Protein AF-B8IIT3-F1 (afdb_monomer_lite)

Organism: Methylobacterium nodulans (strain LMG 21967 / CNCM I-2342 / ORS 2060) (NCBI:txid460265)

Secondary structure (DSSP, 8-state):
--GGGSTTT-TTTS-HHHHHHHHHHHHHHHTT-GGGHHHHHHHTTTTSHHHHHHHHHHHHHS-HHHHHHHHHHHHHHH-

Radius of gyration: 11.16 Å; chains: 1; bounding box: 27×24×29 Å

pLDDT: mean 86.32, std 8.61, range [44.84, 94.12]

Structure (mmCIF, N/CA/C/O backbone):
data_AF-B8IIT3-F1
#
_entry.id   AF-B8IIT3-F1
#
loop_
_atom_site.group_PDB
_atom_site.id
_atom_site.type_symbol
_atom_site.label_atom_id
_atom_site.label_alt_id
_atom_site.label_comp_id
_atom_site.label_asym_id
_atom_site.label_entity_id
_atom_site.label_seq_id
_atom_site.pdbx_PDB_ins_code
_atom_site.Cartn_x
_atom_site.Cartn_y
_atom_site.Cartn_z
_atom_site.occupancy
_atom_site.B_iso_or_equiv
_atom_site.auth_seq_id
_atom_site.auth_comp_id
_atom_site.auth_asym_id
_atom_site.auth_atom_id
_atom_site.pdbx_PDB_model_num
ATOM 1 N N . MET A 1 1 ? -9.412 -8.615 1.981 1.00 70.75 1 MET A N 1
ATOM 2 C CA . MET A 1 1 ? -8.275 -8.330 1.077 1.00 70.75 1 MET A CA 1
ATOM 3 C C . MET A 1 1 ? -7.076 -7.910 1.921 1.00 70.75 1 MET A C 1
ATOM 5 O O . MET A 1 1 ? -7.301 -7.351 2.988 1.00 70.75 1 MET A O 1
ATOM 9 N N . SER A 1 2 ? -5.837 -8.219 1.530 1.00 87.25 2 SER A N 1
ATOM 10 C CA . SER A 1 2 ? -4.631 -7.814 2.278 1.00 87.25 2 SER A CA 1
ATOM 11 C C . SER A 1 2 ? -3.639 -7.097 1.364 1.00 87.25 2 SER A C 1
ATOM 13 O O . SER A 1 2 ? -3.658 -7.298 0.150 1.00 87.25 2 SER A O 1
ATOM 15 N N . PHE A 1 3 ? -2.730 -6.295 1.923 1.00 87.81 3 PHE A N 1
ATOM 16 C CA . PHE A 1 3 ? -1.709 -5.627 1.109 1.00 87.81 3 PHE A CA 1
ATOM 17 C C . PHE A 1 3 ? -0.837 -6.630 0.345 1.00 87.81 3 PHE A C 1
ATOM 19 O O . PHE A 1 3 ? -0.559 -6.420 -0.824 1.00 87.81 3 PHE A O 1
ATOM 26 N N . ARG A 1 4 ? -0.506 -7.788 0.930 1.00 88.81 4 ARG A N 1
ATOM 27 C CA . ARG A 1 4 ? 0.290 -8.839 0.261 1.00 88.81 4 ARG A CA 1
ATOM 28 C C . ARG A 1 4 ? -0.356 -9.414 -1.002 1.00 88.81 4 ARG A C 1
ATOM 30 O O . ARG A 1 4 ? 0.348 -9.959 -1.846 1.00 88.81 4 ARG A O 1
ATOM 37 N N . SER A 1 5 ? -1.682 -9.328 -1.121 1.00 87.06 5 SER A N 1
ATOM 38 C CA . SER A 1 5 ? -2.394 -9.767 -2.327 1.00 87.06 5 SER A CA 1
ATOM 39 C C . SER A 1 5 ? -2.356 -8.755 -3.473 1.00 87.06 5 SER A C 1
ATOM 41 O O . SER A 1 5 ? -2.778 -9.095 -4.573 1.00 87.06 5 SER A O 1
ATOM 43 N N . LEU A 1 6 ? -1.855 -7.535 -3.246 1.00 87.19 6 LEU A N 1
ATOM 44 C CA . LEU A 1 6 ? -1.832 -6.509 -4.283 1.00 87.19 6 LEU A CA 1
ATOM 45 C C . LEU A 1 6 ? -0.732 -6.781 -5.324 1.00 87.19 6 LEU A C 1
ATOM 47 O O . LEU A 1 6 ? 0.382 -7.172 -4.948 1.00 87.19 6 LEU A O 1
ATOM 51 N N . PRO A 1 7 ? -1.002 -6.530 -6.619 1.00 87.38 7 PRO A N 1
ATOM 52 C CA . PRO A 1 7 ? -0.046 -6.733 -7.705 1.00 87.38 7 PRO A CA 1
ATOM 53 C C . PRO A 1 7 ? 1.326 -6.083 -7.493 1.00 87.38 7 PRO A C 1
ATOM 55 O O . PRO A 1 7 ? 2.343 -6.647 -7.906 1.00 87.38 7 PRO A O 1
ATOM 58 N N . VAL A 1 8 ? 1.379 -4.928 -6.821 1.00 86.75 8 VAL A N 1
ATOM 59 C CA . VAL A 1 8 ? 2.625 -4.218 -6.516 1.00 86.75 8 VAL A CA 1
ATOM 60 C C . VAL A 1 8 ? 3.567 -5.051 -5.649 1.00 86.75 8 VAL A C 1
ATOM 62 O O . VAL A 1 8 ? 4.779 -4.994 -5.845 1.00 86.75 8 VAL A O 1
ATOM 65 N N . PHE A 1 9 ? 3.033 -5.887 -4.754 1.00 88.00 9 PHE A N 1
ATOM 66 C CA . PHE A 1 9 ? 3.819 -6.727 -3.847 1.00 88.00 9 PHE A CA 1
ATOM 67 C C . PHE A 1 9 ? 4.001 -8.168 -4.347 1.00 88.00 9 PHE A C 1
ATOM 69 O O . PHE A 1 9 ? 4.829 -8.900 -3.802 1.00 88.00 9 PHE A O 1
ATOM 76 N N . GLN A 1 10 ? 3.306 -8.578 -5.413 1.00 83.94 10 GLN A N 1
ATOM 77 C CA . GLN A 1 10 ? 3.453 -9.906 -6.016 1.00 83.94 10 GLN A CA 1
ATOM 78 C C . GLN A 1 10 ? 4.566 -9.936 -7.071 1.00 83.94 10 GLN A C 1
ATOM 80 O O . GLN A 1 10 ? 4.345 -9.953 -8.287 1.00 83.94 10 GLN A O 1
ATOM 85 N N . ALA A 1 11 ? 5.808 -9.953 -6.586 1.00 64.88 11 ALA A N 1
ATOM 86 C CA . ALA A 1 11 ? 6.989 -10.086 -7.428 1.00 64.88 11 ALA A CA 1
ATOM 87 C C . ALA A 1 11 ? 7.050 -11.492 -8.058 1.00 64.88 11 ALA A C 1
ATOM 89 O O . ALA A 1 11 ? 7.410 -12.458 -7.397 1.00 64.88 11 ALA A O 1
ATOM 90 N N . GLY A 1 12 ? 6.680 -11.601 -9.337 1.00 63.75 12 GLY A N 1
ATOM 91 C CA . GLY A 1 12 ? 6.837 -12.824 -10.141 1.00 63.75 12 GLY A CA 1
ATOM 92 C C . GLY A 1 12 ? 5.574 -13.278 -10.871 1.00 63.75 12 GLY A C 1
ATOM 93 O O . GLY A 1 12 ? 5.679 -13.948 -11.889 1.00 63.75 12 GLY A O 1
ATOM 94 N N . ILE A 1 13 ? 4.394 -12.870 -10.398 1.00 66.19 13 ILE A N 1
ATOM 95 C CA . ILE A 1 13 ? 3.105 -13.268 -10.995 1.00 66.19 13 ILE A CA 1
ATOM 96 C C . ILE A 1 13 ? 2.612 -12.215 -11.996 1.00 66.19 13 ILE A C 1
ATOM 98 O O . ILE A 1 13 ? 1.920 -12.535 -12.957 1.00 66.19 13 ILE A O 1
ATOM 102 N N . VAL A 1 14 ? 2.991 -10.951 -11.787 1.00 72.56 14 VAL A N 1
ATOM 103 C CA . VAL A 1 14 ? 2.403 -9.813 -12.499 1.00 72.56 14 VAL A CA 1
ATOM 104 C C . VAL A 1 14 ? 3.443 -9.051 -13.317 1.00 72.56 14 VAL A C 1
ATOM 106 O O . VAL A 1 14 ? 4.555 -8.789 -12.843 1.00 72.56 14 VAL A O 1
ATOM 109 N N . GLY A 1 15 ? 3.062 -8.680 -14.544 1.00 79.38 15 GLY A N 1
ATOM 110 C CA . GLY A 1 15 ? 3.886 -7.903 -15.468 1.00 79.38 15 GLY A CA 1
ATOM 111 C C . GLY A 1 15 ? 4.206 -6.491 -14.963 1.00 79.38 15 GLY A C 1
ATOM 112 O O . GLY A 1 15 ? 3.503 -5.929 -14.121 1.00 79.38 15 GLY A O 1
ATOM 113 N N . ILE A 1 16 ? 5.273 -5.904 -15.512 1.00 77.44 16 ILE A N 1
ATOM 114 C CA . ILE A 1 16 ? 5.809 -4.588 -15.117 1.00 77.44 16 ILE A CA 1
ATOM 115 C C . ILE A 1 16 ? 4.748 -3.479 -15.196 1.00 77.44 16 ILE A C 1
ATOM 117 O O . ILE A 1 16 ? 4.612 -2.698 -14.258 1.00 77.44 16 ILE A O 1
ATOM 121 N N . PHE A 1 17 ? 3.955 -3.441 -16.271 1.00 78.56 17 PHE A N 1
ATOM 122 C CA . PHE A 1 17 ? 2.915 -2.424 -16.454 1.00 78.56 17 PHE A CA 1
ATOM 123 C C . PHE A 1 17 ? 1.822 -2.509 -15.391 1.00 78.56 17 PHE A C 1
ATOM 125 O O . PHE A 1 17 ? 1.486 -1.503 -14.773 1.00 78.56 17 PHE A O 1
ATOM 132 N N . THR A 1 18 ? 1.322 -3.714 -15.111 1.00 82.19 18 THR A N 1
ATOM 133 C CA . THR A 1 18 ? 0.320 -3.929 -14.063 1.00 82.19 18 THR A CA 1
ATOM 134 C C . THR A 1 18 ? 0.860 -3.523 -12.696 1.00 82.19 18 THR A C 1
ATOM 136 O O . THR A 1 18 ? 0.141 -2.901 -11.924 1.00 82.19 18 THR A O 1
ATOM 139 N N . ARG A 1 19 ? 2.140 -3.803 -12.415 1.00 82.81 19 ARG A N 1
ATOM 140 C CA . ARG A 1 19 ? 2.801 -3.389 -11.171 1.00 82.81 19 ARG A CA 1
ATOM 141 C C . ARG A 1 19 ? 2.878 -1.867 -11.031 1.00 82.81 19 ARG A C 1
ATOM 143 O O . ARG A 1 19 ? 2.593 -1.347 -9.957 1.00 82.81 19 ARG A O 1
ATOM 150 N N . GLY A 1 20 ? 3.232 -1.165 -12.107 1.00 85.00 20 GLY A N 1
ATOM 151 C CA . GLY A 1 20 ? 3.299 0.297 -12.119 1.00 85.00 20 GLY A CA 1
ATOM 152 C C . GLY A 1 20 ? 1.931 0.949 -11.938 1.00 85.00 20 GLY A C 1
ATOM 153 O O . GLY A 1 20 ? 1.777 1.834 -11.098 1.00 85.00 20 GLY A O 1
ATOM 154 N N . THR A 1 21 ? 0.912 0.470 -12.657 1.00 87.00 21 THR A N 1
ATOM 155 C CA . THR A 1 21 ? -0.473 0.932 -12.473 1.00 87.00 21 THR A CA 1
ATOM 156 C C . THR A 1 21 ? -0.948 0.696 -11.040 1.00 87.00 21 THR A C 1
ATOM 158 O O . THR A 1 21 ? -1.578 1.570 -10.446 1.00 87.00 21 THR A O 1
ATOM 161 N N . ASP A 1 22 ? -0.606 -0.456 -10.466 1.00 88.31 22 ASP A N 1
ATOM 162 C CA . ASP A 1 22 ? -0.966 -0.801 -9.096 1.00 88.31 22 ASP A CA 1
ATOM 163 C C . ASP A 1 22 ? -0.306 0.108 -8.058 1.00 88.31 22 ASP A C 1
A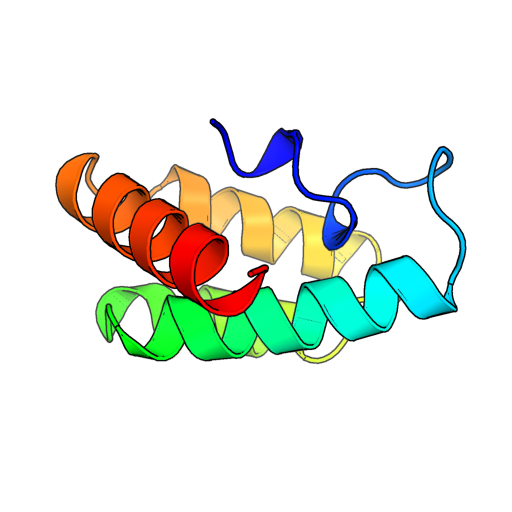TOM 165 O O . ASP A 1 22 ? -0.972 0.598 -7.148 1.00 88.31 22 ASP A O 1
ATOM 169 N N . ALA A 1 23 ? 0.984 0.401 -8.233 1.00 88.44 23 ALA A N 1
ATOM 170 C CA . ALA A 1 23 ? 1.722 1.310 -7.366 1.00 88.44 23 ALA A CA 1
ATOM 171 C C . ALA A 1 23 ? 1.105 2.718 -7.359 1.00 88.44 23 ALA A C 1
ATOM 173 O O . ALA A 1 23 ? 0.947 3.316 -6.293 1.00 88.44 23 ALA A O 1
ATOM 174 N N . VAL A 1 24 ? 0.694 3.231 -8.524 1.00 89.69 24 VAL A N 1
ATOM 175 C CA . VAL A 1 24 ? 0.011 4.533 -8.628 1.00 89.69 24 VAL A CA 1
ATOM 176 C C . VAL A 1 24 ? -1.343 4.499 -7.917 1.00 89.69 24 VAL A C 1
ATOM 178 O O . VAL A 1 24 ? -1.640 5.392 -7.121 1.00 89.69 24 VAL A O 1
ATOM 181 N N . ARG A 1 25 ? -2.144 3.450 -8.138 1.00 89.69 25 ARG A N 1
ATOM 182 C CA . ARG A 1 25 ? -3.447 3.275 -7.473 1.00 89.69 25 ARG A CA 1
ATOM 183 C C . ARG A 1 25 ? -3.306 3.197 -5.955 1.00 89.69 25 ARG A C 1
ATOM 185 O O . ARG A 1 25 ? -4.020 3.892 -5.235 1.00 89.69 25 ARG A O 1
ATOM 192 N N . LEU A 1 26 ? -2.357 2.401 -5.466 1.00 90.44 26 LEU A N 1
ATOM 193 C CA . LEU A 1 26 ? -2.084 2.261 -4.038 1.00 90.44 26 LEU A CA 1
ATOM 194 C C . LEU A 1 26 ? -1.586 3.573 -3.425 1.00 90.44 26 LEU A C 1
ATOM 196 O O . LEU A 1 26 ? -2.025 3.939 -2.339 1.00 90.44 26 LEU A O 1
ATOM 200 N N . THR A 1 27 ? -0.739 4.320 -4.134 1.00 91.31 27 THR A N 1
ATOM 201 C CA . THR A 1 27 ? -0.279 5.647 -3.696 1.00 91.31 27 THR A CA 1
ATOM 202 C C . THR A 1 27 ? -1.448 6.627 -3.559 1.00 91.31 27 THR A C 1
ATOM 204 O O . THR A 1 27 ? -1.546 7.334 -2.557 1.00 91.31 27 THR A O 1
ATOM 207 N N . GLY A 1 28 ? -2.385 6.625 -4.513 1.00 89.56 28 GLY A N 1
ATOM 208 C CA . GLY A 1 28 ? -3.616 7.414 -4.419 1.00 89.56 28 GLY A CA 1
ATOM 209 C C . GLY A 1 28 ? -4.494 7.003 -3.231 1.00 89.56 28 GLY A C 1
ATOM 210 O O . GLY A 1 28 ? -4.977 7.857 -2.489 1.00 89.56 28 GLY A O 1
ATOM 211 N N . ALA A 1 29 ? -4.643 5.698 -2.994 1.00 91.19 29 ALA A N 1
ATOM 212 C CA . ALA A 1 29 ? -5.412 5.164 -1.871 1.00 91.19 29 ALA A CA 1
ATOM 213 C C . ALA A 1 29 ? -4.801 5.510 -0.503 1.00 91.19 29 ALA A C 1
ATOM 215 O O . ALA A 1 29 ? -5.531 5.812 0.444 1.00 91.19 29 ALA A O 1
ATOM 216 N N . ILE A 1 30 ? -3.468 5.521 -0.406 1.00 91.69 30 ILE A N 1
ATOM 217 C CA . ILE A 1 30 ? -2.731 5.964 0.785 1.00 91.69 30 ILE A CA 1
ATOM 218 C C . ILE A 1 30 ? -3.069 7.419 1.134 1.00 91.69 30 ILE A C 1
ATOM 220 O O . ILE A 1 30 ? -3.159 7.748 2.313 1.00 91.69 30 ILE A O 1
ATOM 224 N N . GLY A 1 31 ? -3.372 8.268 0.147 1.00 87.56 31 GLY A N 1
ATOM 225 C CA . GLY A 1 31 ? -3.812 9.649 0.373 1.00 87.56 31 GLY A CA 1
ATOM 226 C C . GLY A 1 31 ? -5.058 9.791 1.263 1.00 87.56 31 GLY A C 1
ATOM 227 O O . GLY A 1 31 ? -5.270 10.846 1.855 1.00 87.56 31 GLY A O 1
ATOM 228 N N . ALA A 1 32 ? -5.863 8.733 1.429 1.00 87.19 32 ALA A N 1
ATOM 229 C CA . ALA A 1 32 ? -7.012 8.726 2.337 1.00 87.19 32 ALA A CA 1
ATOM 230 C C . ALA A 1 32 ? -6.641 8.608 3.832 1.00 87.19 32 ALA A C 1
ATOM 232 O O . ALA A 1 32 ? -7.529 8.766 4.683 1.00 87.19 32 ALA A O 1
ATOM 233 N N . VAL A 1 33 ? -5.375 8.291 4.141 1.00 90.12 33 VAL A N 1
ATOM 234 C CA . VAL A 1 33 ? -4.810 8.116 5.488 1.00 90.12 33 VAL A CA 1
ATOM 235 C C . VAL A 1 33 ? -3.447 8.830 5.559 1.00 90.12 33 VAL A C 1
ATOM 237 O O . VAL A 1 33 ? -2.435 8.267 5.139 1.00 90.12 33 VAL A O 1
ATOM 240 N N . PRO A 1 34 ? -3.384 10.057 6.104 1.00 86.06 34 PRO A N 1
ATOM 241 C CA . PRO A 1 34 ? -2.148 10.843 6.174 1.00 86.06 34 PRO A CA 1
ATOM 242 C C . PRO A 1 34 ? -0.991 10.131 6.892 1.00 86.06 34 PRO A C 1
ATOM 244 O O . PRO A 1 34 ? 0.169 10.298 6.523 1.00 86.06 34 PRO A O 1
ATOM 247 N N . GLU A 1 35 ? -1.291 9.299 7.887 1.00 88.06 35 GLU A N 1
ATOM 248 C CA . GLU A 1 35 ? -0.314 8.534 8.669 1.00 88.06 35 GLU A CA 1
ATOM 249 C C . GLU A 1 35 ? 0.419 7.475 7.834 1.00 88.06 35 GLU A C 1
ATOM 251 O O . GLU A 1 35 ? 1.513 7.040 8.189 1.00 88.06 35 GLU A O 1
ATOM 256 N N . ALA A 1 36 ? -0.153 7.086 6.694 1.00 89.44 36 ALA A N 1
ATOM 257 C CA . ALA A 1 36 ? 0.432 6.130 5.767 1.00 89.44 36 ALA A CA 1
ATOM 258 C C . ALA A 1 36 ? 1.373 6.784 4.736 1.00 89.44 36 ALA A C 1
ATOM 260 O O . ALA A 1 36 ? 1.933 6.077 3.897 1.00 89.44 36 ALA A O 1
ATOM 261 N N . ARG A 1 37 ? 1.605 8.107 4.800 1.00 89.38 37 ARG A N 1
ATOM 262 C CA . ARG A 1 37 ? 2.505 8.835 3.882 1.00 89.38 37 ARG A CA 1
ATOM 263 C C . ARG A 1 37 ? 3.893 8.191 3.717 1.00 89.38 37 ARG A C 1
ATOM 265 O O . ARG A 1 37 ? 4.335 8.090 2.574 1.00 89.38 37 ARG A O 1
ATOM 272 N N . PRO A 1 38 ? 4.555 7.671 4.772 1.00 91.75 38 PRO A N 1
ATOM 273 C CA . PRO A 1 38 ? 5.845 6.994 4.614 1.00 91.75 38 PRO A CA 1
ATOM 274 C C . PRO A 1 38 ? 5.777 5.750 3.711 1.00 91.75 38 PRO A C 1
ATOM 276 O O . PRO A 1 38 ? 6.749 5.421 3.035 1.00 91.75 38 PRO A O 1
ATOM 279 N N . ALA A 1 39 ? 4.625 5.069 3.641 1.00 90.81 39 ALA A N 1
ATOM 280 C CA . ALA A 1 39 ? 4.436 3.950 2.720 1.00 90.81 39 ALA A CA 1
ATOM 281 C C . ALA A 1 39 ? 4.350 4.414 1.260 1.00 90.81 39 ALA A C 1
ATOM 283 O O . ALA A 1 39 ? 4.893 3.746 0.383 1.00 90.81 39 ALA A O 1
ATOM 284 N N . ALA A 1 40 ? 3.713 5.560 0.995 1.00 89.94 40 ALA A N 1
ATOM 285 C CA . ALA A 1 40 ? 3.679 6.160 -0.340 1.00 89.94 40 ALA A CA 1
ATOM 286 C C . ALA A 1 40 ? 5.075 6.622 -0.787 1.00 89.94 40 ALA A C 1
ATOM 288 O O . ALA A 1 40 ? 5.474 6.373 -1.921 1.00 89.94 40 ALA A O 1
ATOM 289 N N . GLU A 1 41 ? 5.848 7.232 0.115 1.00 90.38 41 GLU A N 1
ATOM 290 C CA . GLU A 1 41 ? 7.238 7.625 -0.154 1.00 90.38 41 GLU A CA 1
ATOM 291 C C . GLU A 1 41 ? 8.120 6.401 -0.463 1.00 90.38 41 GLU A C 1
ATOM 293 O O . GLU A 1 41 ? 8.927 6.423 -1.397 1.00 90.38 41 GLU A O 1
ATOM 298 N N . ALA A 1 42 ? 7.938 5.299 0.272 1.00 90.19 42 ALA A N 1
ATOM 299 C CA . ALA A 1 42 ? 8.615 4.041 -0.016 1.00 90.19 42 ALA A CA 1
ATOM 300 C C . ALA A 1 42 ? 8.202 3.474 -1.390 1.00 90.19 42 ALA A C 1
ATOM 302 O O . ALA A 1 42 ? 9.079 3.132 -2.179 1.00 90.19 42 ALA A O 1
ATOM 303 N N . LEU A 1 43 ? 6.904 3.467 -1.725 1.00 86.69 43 LEU A N 1
ATOM 304 C CA . LEU A 1 43 ? 6.371 2.997 -3.017 1.00 86.69 43 LEU A CA 1
ATOM 305 C C . LEU A 1 43 ? 6.791 3.830 -4.234 1.00 86.69 43 LEU A C 1
ATOM 307 O O . LEU A 1 43 ? 6.664 3.339 -5.356 1.00 86.69 43 LEU A O 1
ATOM 311 N N . GLY A 1 44 ? 7.287 5.056 -4.036 1.00 85.19 44 GLY A N 1
ATOM 312 C CA . GLY A 1 44 ? 7.719 5.937 -5.126 1.00 85.19 44 GLY A CA 1
ATOM 313 C C . GLY A 1 44 ? 8.711 5.277 -6.093 1.00 85.19 44 GLY A C 1
ATOM 314 O O . GLY A 1 44 ? 8.648 5.527 -7.293 1.00 85.19 44 GLY A O 1
ATOM 315 N N . ASP A 1 45 ? 9.549 4.365 -5.596 1.00 84.56 45 ASP A N 1
ATOM 316 C CA . ASP A 1 45 ? 10.327 3.443 -6.425 1.00 84.56 45 ASP A CA 1
ATOM 317 C C . ASP A 1 45 ? 9.907 1.998 -6.133 1.00 84.56 45 ASP A C 1
ATOM 319 O O . ASP A 1 45 ? 10.520 1.254 -5.370 1.00 84.56 45 ASP A O 1
ATOM 323 N N . HIS A 1 46 ? 8.788 1.613 -6.740 1.00 80.56 46 HIS A N 1
ATOM 324 C CA . HIS A 1 46 ? 8.211 0.280 -6.624 1.00 80.56 46 HIS A CA 1
ATOM 325 C C . HIS A 1 46 ? 8.979 -0.785 -7.420 1.00 80.56 46 HIS A C 1
ATOM 327 O O . HIS A 1 46 ? 8.615 -1.961 -7.341 1.00 80.56 46 HIS A O 1
ATOM 333 N N . PHE A 1 47 ? 10.005 -0.428 -8.200 1.00 83.94 47 PHE A N 1
ATOM 334 C CA . PHE A 1 47 ? 10.867 -1.406 -8.870 1.00 83.94 47 PHE A CA 1
ATOM 335 C C . PHE A 1 47 ? 11.922 -1.964 -7.918 1.00 83.94 47 PHE A C 1
ATOM 337 O O . PHE A 1 47 ? 12.243 -3.155 -8.009 1.00 83.94 47 PHE A O 1
ATOM 344 N N . ASP A 1 48 ? 12.334 -1.171 -6.932 1.00 88.50 48 ASP A N 1
ATOM 345 C CA . ASP A 1 48 ? 13.206 -1.601 -5.849 1.00 88.50 48 ASP A CA 1
ATOM 346 C C . ASP A 1 48 ? 12.483 -2.584 -4.885 1.00 88.50 48 ASP A C 1
ATOM 348 O O . ASP A 1 48 ? 11.471 -2.243 -4.256 1.00 88.50 48 ASP A O 1
ATOM 352 N N . PRO A 1 49 ? 12.957 -3.842 -4.765 1.00 86.75 49 PRO A N 1
ATOM 353 C CA . PRO A 1 49 ? 12.384 -4.830 -3.852 1.00 86.75 49 PRO A CA 1
ATOM 354 C C . PRO A 1 49 ? 12.452 -4.441 -2.373 1.00 86.75 49 PRO A C 1
ATOM 356 O O . PRO A 1 49 ? 11.521 -4.771 -1.634 1.00 86.75 49 PRO A O 1
ATOM 359 N N . GLU A 1 50 ? 13.499 -3.745 -1.932 1.00 89.25 50 GLU A N 1
ATOM 360 C CA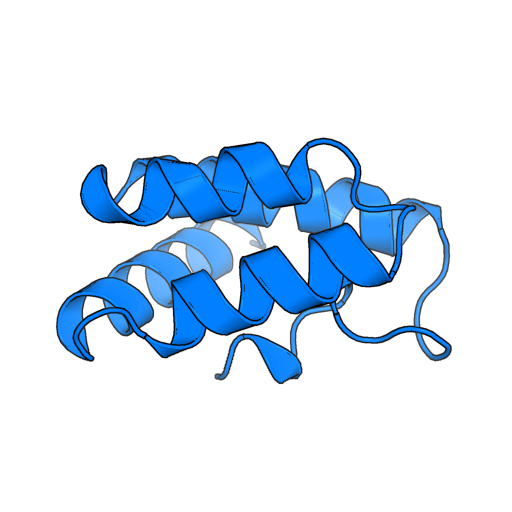 . GLU A 1 50 ? 13.646 -3.330 -0.536 1.00 89.25 50 GLU A CA 1
ATOM 361 C C . GLU A 1 50 ? 12.628 -2.252 -0.186 1.00 89.25 50 GLU A C 1
ATOM 363 O O . GLU A 1 50 ? 11.960 -2.326 0.850 1.00 89.25 50 GLU A O 1
ATOM 368 N N . ARG A 1 51 ? 12.425 -1.297 -1.095 1.00 90.62 51 ARG A N 1
ATOM 369 C CA . ARG A 1 51 ? 11.426 -0.239 -0.924 1.00 90.62 51 ARG A CA 1
ATOM 370 C C . ARG A 1 51 ? 10.003 -0.775 -0.919 1.00 90.62 51 ARG A C 1
ATOM 372 O O . ARG A 1 51 ? 9.197 -0.350 -0.090 1.00 90.62 51 ARG A O 1
ATOM 379 N N . ARG A 1 52 ? 9.695 -1.773 -1.754 1.00 89.69 52 ARG A N 1
ATOM 380 C CA . ARG A 1 52 ? 8.410 -2.490 -1.677 1.00 89.69 52 ARG A CA 1
ATOM 381 C C . ARG A 1 52 ? 8.225 -3.191 -0.334 1.00 89.69 52 ARG A C 1
ATOM 383 O O . ARG A 1 52 ? 7.157 -3.091 0.266 1.00 89.69 52 ARG A O 1
ATOM 390 N N . ALA A 1 53 ? 9.245 -3.897 0.148 1.00 90.56 53 ALA A N 1
ATOM 391 C CA . ALA A 1 53 ? 9.175 -4.576 1.439 1.00 90.56 53 ALA A CA 1
ATOM 392 C C . ALA A 1 53 ? 8.996 -3.578 2.596 1.00 90.56 53 ALA A C 1
ATOM 394 O O . ALA A 1 53 ? 8.205 -3.826 3.508 1.00 90.56 53 ALA A O 1
ATOM 395 N N . LEU A 1 54 ? 9.677 -2.430 2.539 1.00 92.19 54 LEU A N 1
ATOM 396 C CA . LEU A 1 54 ? 9.515 -1.335 3.491 1.00 92.19 54 LEU A CA 1
ATOM 397 C C . LEU A 1 54 ? 8.090 -0.772 3.464 1.00 92.19 54 LEU A C 1
ATOM 399 O O . LEU A 1 54 ? 7.459 -0.667 4.515 1.00 92.19 54 LEU A O 1
ATOM 403 N N . ALA A 1 55 ? 7.559 -0.470 2.279 1.00 92.56 55 ALA A N 1
ATOM 404 C CA . ALA A 1 55 ? 6.192 0.012 2.128 1.00 92.56 55 ALA A CA 1
ATOM 405 C C . ALA A 1 55 ? 5.172 -0.968 2.720 1.00 92.56 55 ALA A C 1
ATOM 407 O O . ALA A 1 55 ? 4.299 -0.564 3.486 1.00 92.56 55 ALA A O 1
ATOM 408 N N . LEU A 1 56 ? 5.318 -2.262 2.421 1.00 93.44 56 LEU A N 1
ATOM 409 C CA . LEU A 1 56 ? 4.451 -3.303 2.966 1.00 93.44 56 LEU A CA 1
ATOM 410 C C . LEU A 1 56 ? 4.511 -3.343 4.498 1.00 93.44 56 LEU A C 1
ATOM 412 O O . LEU A 1 56 ? 3.469 -3.403 5.144 1.00 93.44 56 LEU A O 1
ATOM 416 N N . ARG A 1 57 ? 5.711 -3.263 5.087 1.00 93.88 57 ARG A N 1
ATOM 417 C CA . ARG A 1 57 ? 5.885 -3.230 6.549 1.00 93.88 57 ARG A CA 1
ATOM 418 C C . ARG A 1 57 ? 5.188 -2.030 7.181 1.00 93.88 57 ARG A C 1
ATOM 420 O O . ARG A 1 57 ? 4.515 -2.197 8.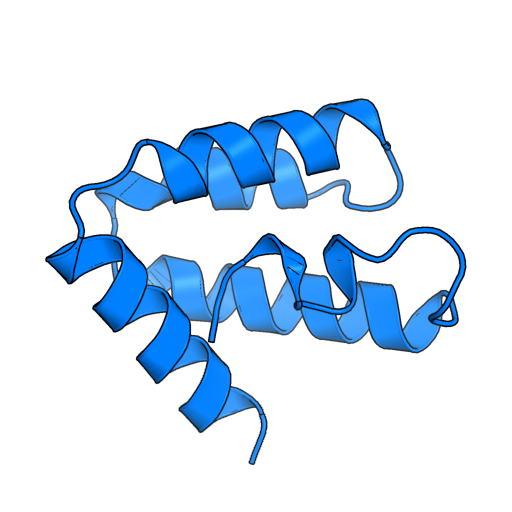193 1.00 93.88 57 ARG A O 1
ATOM 427 N N . ILE A 1 58 ? 5.322 -0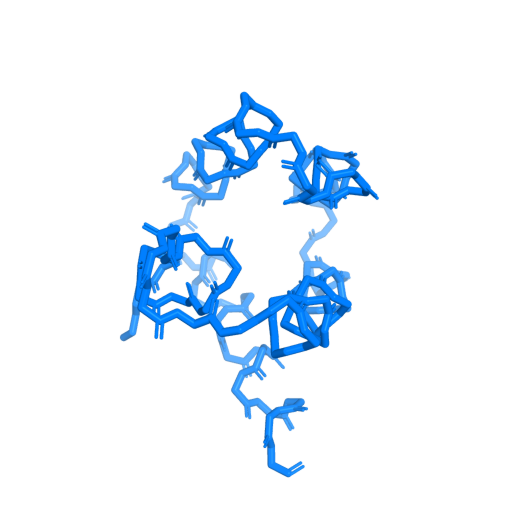.846 6.584 1.00 93.56 58 ILE A N 1
ATOM 428 C CA . ILE A 1 58 ? 4.664 0.371 7.076 1.00 93.56 58 ILE A CA 1
ATOM 429 C C . ILE A 1 58 ? 3.145 0.195 7.018 1.00 93.56 58 ILE A C 1
ATOM 431 O O . ILE A 1 58 ? 2.473 0.426 8.018 1.00 93.56 58 ILE A O 1
ATOM 435 N N . LEU A 1 59 ? 2.605 -0.277 5.890 1.00 92.12 59 LEU A N 1
ATOM 436 C CA . LEU A 1 59 ? 1.168 -0.512 5.731 1.00 92.12 59 LEU A CA 1
ATOM 437 C C . LEU A 1 59 ? 0.634 -1.563 6.711 1.00 92.12 59 LEU A C 1
ATOM 439 O O . LEU A 1 59 ? -0.457 -1.401 7.254 1.00 92.12 59 LEU A O 1
ATOM 443 N N . GLU A 1 60 ? 1.386 -2.633 6.969 1.00 92.44 60 GLU A N 1
ATOM 444 C CA . GLU A 1 60 ? 0.995 -3.677 7.921 1.00 92.44 60 GLU A CA 1
ATOM 445 C C . GLU A 1 60 ? 1.059 -3.211 9.380 1.00 92.44 60 GLU A C 1
ATOM 447 O O . GLU A 1 60 ? 0.251 -3.682 10.184 1.00 92.44 60 GLU A O 1
ATOM 452 N N . ALA A 1 61 ? 1.949 -2.270 9.704 1.00 94.12 61 ALA A N 1
ATOM 453 C CA . ALA A 1 61 ? 2.086 -1.686 11.037 1.00 94.12 61 ALA A CA 1
ATOM 454 C C . ALA A 1 61 ? 0.966 -0.692 11.397 1.00 94.12 61 ALA A C 1
ATOM 456 O O . ALA A 1 61 ? 0.791 -0.370 12.573 1.00 94.12 61 ALA A O 1
ATOM 457 N N . LEU A 1 62 ? 0.192 -0.212 10.418 1.00 91.94 62 LEU A N 1
ATOM 458 C CA . LEU A 1 62 ? -0.918 0.705 10.679 1.00 91.94 62 LEU A CA 1
ATOM 459 C C . LEU A 1 62 ? -2.051 0.026 11.478 1.00 91.94 62 LEU A C 1
ATOM 461 O O . LEU A 1 62 ? -2.314 -1.173 11.314 1.00 91.94 62 LEU A O 1
ATOM 465 N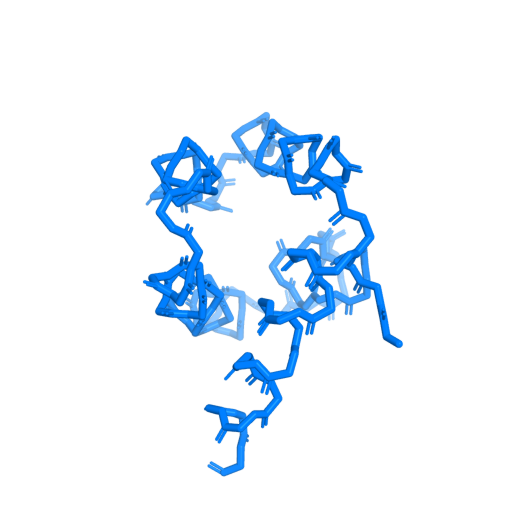 N . PRO A 1 63 ? -2.805 0.795 12.287 1.00 94.06 63 PRO A N 1
ATOM 466 C CA . PRO A 1 63 ? -4.050 0.348 12.898 1.00 94.06 63 PRO A CA 1
ATOM 467 C C . PRO A 1 63 ? -5.009 -0.298 11.891 1.00 94.06 63 PRO A C 1
ATOM 469 O O . PRO A 1 63 ? -5.167 0.178 10.766 1.00 94.06 63 PRO A O 1
ATOM 472 N N . VAL A 1 64 ? -5.729 -1.341 12.323 1.00 91.75 64 VAL A N 1
ATOM 473 C CA . VAL A 1 64 ? -6.686 -2.105 11.491 1.00 91.75 64 VAL A CA 1
ATOM 474 C C . VAL A 1 64 ? -7.610 -1.187 10.684 1.00 91.75 64 VAL A C 1
ATOM 476 O O . VAL A 1 64 ? -7.665 -1.310 9.465 1.00 91.75 64 VAL A O 1
ATOM 479 N N . ARG A 1 65 ? -8.244 -0.207 11.340 1.00 90.69 65 ARG A N 1
ATOM 480 C CA . ARG A 1 65 ? -9.182 0.730 10.697 1.00 90.69 65 ARG A CA 1
ATOM 481 C C . ARG A 1 65 ? -8.543 1.575 9.591 1.00 90.69 65 ARG A C 1
ATOM 483 O O . ARG A 1 65 ? -9.200 1.900 8.608 1.00 90.69 65 ARG A O 1
ATOM 490 N N . GLN A 1 66 ? -7.273 1.948 9.745 1.00 92.62 66 GLN A N 1
ATOM 491 C CA . GLN A 1 66 ? -6.543 2.707 8.727 1.00 92.62 66 GLN A CA 1
ATOM 492 C C . GLN A 1 66 ? -6.199 1.819 7.531 1.00 92.62 66 GLN A C 1
ATOM 494 O O . GLN A 1 66 ? -6.408 2.221 6.390 1.00 92.62 66 GLN A O 1
ATOM 499 N N . ARG A 1 67 ? -5.762 0.580 7.785 1.00 92.94 67 ARG A N 1
ATOM 500 C CA . ARG A 1 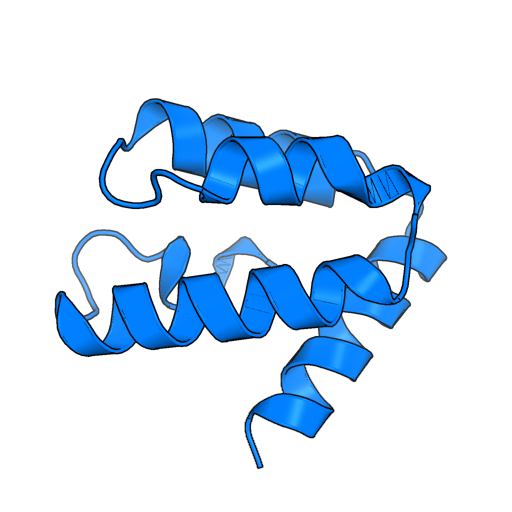67 ? -5.502 -0.408 6.729 1.00 92.94 67 ARG A CA 1
ATOM 501 C C . ARG A 1 67 ? -6.752 -0.687 5.902 1.00 92.94 67 ARG A C 1
ATOM 503 O O . ARG A 1 67 ? -6.698 -0.629 4.680 1.00 92.94 67 ARG A O 1
ATOM 510 N N . GLU A 1 68 ? -7.882 -0.916 6.566 1.00 92.44 68 GLU A N 1
ATOM 511 C CA . GLU A 1 68 ? -9.181 -1.122 5.915 1.00 92.44 68 GLU A CA 1
ATOM 512 C C . GLU A 1 68 ? -9.596 0.084 5.071 1.00 92.44 68 GLU A C 1
ATOM 514 O O . GLU A 1 68 ? -10.071 -0.083 3.952 1.00 92.44 68 GLU A O 1
ATOM 519 N N . ARG A 1 69 ? -9.365 1.305 5.565 1.00 91.81 69 ARG A N 1
ATOM 520 C CA . ARG A 1 69 ? -9.673 2.537 4.831 1.00 91.81 69 ARG A CA 1
ATOM 521 C C . ARG A 1 69 ? -8.834 2.687 3.561 1.00 91.81 69 ARG A C 1
ATOM 523 O O . ARG A 1 69 ? -9.381 3.096 2.539 1.00 91.81 69 ARG A O 1
ATOM 530 N N . ILE A 1 70 ? -7.547 2.335 3.607 1.00 92.06 70 ILE A N 1
ATOM 531 C CA . ILE A 1 70 ? -6.667 2.332 2.426 1.00 92.06 70 ILE A CA 1
ATOM 532 C C . ILE A 1 70 ? -7.121 1.258 1.437 1.00 92.06 70 ILE A C 1
ATOM 534 O O . ILE A 1 70 ? -7.278 1.554 0.259 1.00 92.06 70 ILE A O 1
ATOM 538 N N . LEU A 1 71 ? -7.389 0.035 1.902 1.00 91.81 71 LEU A N 1
ATOM 539 C CA . LEU A 1 71 ? -7.854 -1.057 1.040 1.00 91.81 71 LEU A CA 1
ATOM 540 C C . LEU A 1 71 ? -9.193 -0.718 0.368 1.00 91.81 71 LEU A C 1
ATOM 542 O O . LEU A 1 71 ? -9.323 -0.863 -0.840 1.00 91.81 71 LEU A O 1
ATOM 546 N N . ALA A 1 72 ? -10.147 -0.154 1.110 1.00 91.44 72 ALA A N 1
ATOM 547 C CA . ALA A 1 72 ? -11.420 0.296 0.550 1.00 91.44 72 ALA A CA 1
ATOM 548 C C . ALA A 1 72 ? -11.254 1.455 -0.450 1.00 91.44 72 ALA A C 1
ATOM 550 O O . ALA A 1 72 ? -11.999 1.555 -1.424 1.00 91.44 72 ALA A O 1
ATOM 551 N N . ALA A 1 73 ? -10.299 2.364 -0.222 1.00 90.81 73 ALA A N 1
ATOM 552 C CA . ALA A 1 73 ? -9.981 3.422 -1.180 1.00 90.81 73 ALA A CA 1
ATOM 553 C C . ALA A 1 73 ? -9.337 2.861 -2.455 1.00 90.81 73 ALA A C 1
ATOM 555 O O . ALA A 1 73 ? -9.683 3.305 -3.547 1.00 90.81 73 ALA A O 1
ATOM 556 N N . TYR A 1 74 ? -8.461 1.869 -2.312 1.00 90.44 74 TYR A N 1
ATOM 557 C CA . TYR A 1 74 ? -7.833 1.161 -3.420 1.00 90.44 74 TYR A CA 1
ATOM 558 C C . TYR A 1 74 ? -8.872 0.409 -4.268 1.00 90.44 74 TYR A C 1
ATOM 560 O O . TYR A 1 74 ? -8.891 0.586 -5.484 1.00 90.44 74 TYR A O 1
ATOM 568 N N . ASP A 1 75 ? -9.799 -0.324 -3.642 1.00 88.06 75 ASP A N 1
ATOM 569 C CA . ASP A 1 75 ? -10.854 -1.069 -4.347 1.00 88.06 75 ASP A CA 1
ATOM 570 C C . ASP A 1 75 ? -11.777 -0.144 -5.154 1.00 88.06 75 ASP A C 1
ATOM 572 O O . ASP A 1 75 ? -12.139 -0.455 -6.287 1.00 88.06 75 ASP A O 1
ATOM 576 N N . ARG A 1 76 ? -12.106 1.042 -4.622 1.00 84.25 76 ARG A N 1
ATOM 577 C CA . ARG A 1 76 ? -12.894 2.051 -5.356 1.00 84.25 76 ARG A CA 1
ATOM 578 C C . ARG A 1 76 ? -12.175 2.617 -6.579 1.00 84.25 76 ARG A C 1
ATOM 580 O O . ARG A 1 76 ? -12.842 3.005 -7.527 1.00 84.25 76 ARG A O 1
ATOM 587 N N . GLY A 1 77 ? -10.845 2.704 -6.545 1.00 71.00 77 GLY A N 1
ATOM 588 C CA . GLY A 1 77 ? -10.032 3.180 -7.670 1.00 71.00 77 GLY A CA 1
ATOM 589 C C . GLY A 1 77 ? -9.669 2.089 -8.682 1.00 71.00 77 GLY A C 1
ATOM 590 O O . GLY A 1 77 ? -9.040 2.387 -9.699 1.00 71.00 77 GLY A O 1
ATOM 591 N N . ALA A 1 78 ? -10.009 0.830 -8.392 1.00 59.91 78 ALA A N 1
ATOM 592 C CA . ALA A 1 78 ? -9.779 -0.307 -9.276 1.00 59.91 78 ALA A CA 1
ATOM 593 C C . ALA A 1 78 ? -10.953 -0.587 -10.236 1.00 59.91 78 ALA A C 1
ATOM 595 O O . ALA A 1 78 ? -10.743 -1.334 -11.196 1.00 59.91 78 ALA A O 1
ATOM 596 N N . ALA A 1 79 ? -12.130 -0.000 -9.973 1.00 44.84 79 ALA A N 1
ATOM 597 C CA . ALA A 1 79 ? -13.346 -0.079 -10.789 1.00 44.84 79 ALA A CA 1
ATOM 598 C C . ALA A 1 79 ? -13.304 0.824 -12.032 1.00 44.84 79 ALA A C 1
ATOM 600 O O . ALA A 1 79 ? -12.660 1.897 -11.972 1.00 44.84 79 ALA A O 1
#

Foldseek 3Di:
DAPCPFPLNPPPPDDPVSNVVRLVLLLQLCVQPPQLVQLNVLSVPSVDNVSPVVSRVSLVPDDPVSNVSSVVSSVVSVD

Sequence (79 aa):
MSFRSLPVFQAGIVGIFTRGTDAVRLTGAIGAVPEARPAAEALGDHFDPERRALALRILEALPVRQRERILAAYDRGAA